Protein AF-A0A2G5X4S5-F1 (afdb_monomer)

Secondary structure (DSSP, 8-state):
------------------BSSHHHHHHHHHHHTT--S-EEEEEETTS-EEEEEEEETTEEEEEEEEEETTEEEEEE-S--EE-SSEEEEEEE-TT--EEEEEEESS--STT-EE-TTSS-EEEEEES--SS--SS-----EEEEEEEE-

Nearest PDB structures (foldseek):
  2czu-assembly2_B  TM=3.563E-01  e=8.241E-01  Mus musculus
  7a3g-assembly1_B  TM=3.143E-01  e=3.154E+00  Homo sapiens
  4l9o-assembly1_A  TM=3.157E-01  e=6.008E+00  Komagataella pastoris
  7svn-assembly1_B  TM=2.710E-01  e=2.545E+00  Homo sapiens
  8adl-assembly1_P  TM=2.748E-01  e=6.008E+00  Saccharomyces cerevisiae

Mean predicted aligned error: 7.07 Å

Sequence (149 aa):
MTSLLLLSACTEENNTNYYSSPEAALEDLIQSEGIKGSIDSITTTDEIEILVIEQNKNSYFVAELLEDKKGYTASRISANATMESGGSWELKTDSKHRYTIYFEKKQEDQNFYPLSNGDYYISLVEGHQLTKEDSITKNSIKDIRTVKE

pLDDT: mean 88.48, std 15.6, range [39.78, 98.56]

Radius of gyration: 17.59 Å; Cα contacts (8 Å, |Δi|>4): 296; chains: 1; bounding box: 45×31×61 Å

Foldseek 3Di:
DDDDDPPPPPPPPPPFDADAALVVQVVCCCVVLVADDWWKWFQFLVRWTKIWGDRDPQKIFIWTWDQDPRHIHIGTFGDIDRDDAWDKDWGAHPVRWTKIKTWHQDPPDPQWDADPVSRTTMFIGGHDDPDDDPDPPDGRTPDMDIPGD

Solvent-accessible surface area (backbone atoms only — not comparable to full-atom values): 8659 Å² total; per-residue (Å²): 136,84,84,81,81,78,79,77,76,78,75,76,76,80,75,80,67,64,23,95,38,65,67,56,16,48,51,49,41,35,62,76,68,58,48,68,40,30,30,34,40,32,34,29,74,86,73,46,39,38,32,46,31,31,37,40,93,57,26,32,35,36,30,35,53,46,79,55,101,79,32,14,32,46,46,78,51,49,71,78,44,78,50,89,75,48,51,72,46,74,39,54,49,94,88,68,52,43,27,23,40,38,37,30,70,57,73,85,54,92,58,38,46,75,43,85,84,67,71,35,20,35,35,35,29,80,38,74,65,97,65,86,60,102,65,76,87,63,59,35,63,66,47,76,45,76,78,42,112

Structure (mmCIF, N/CA/C/O backbone):
data_AF-A0A2G5X4S5-F1
#
_entry.id   AF-A0A2G5X4S5-F1
#
loop_
_atom_site.group_PDB
_atom_site.id
_atom_site.type_symbol
_atom_site.label_atom_id
_atom_site.label_alt_id
_atom_site.label_comp_id
_atom_site.label_asym_id
_atom_site.label_entity_id
_atom_site.label_seq_id
_atom_site.pdbx_PDB_ins_code
_atom_site.Cartn_x
_atom_site.Cartn_y
_atom_site.Cartn_z
_atom_site.occupancy
_atom_site.B_iso_or_equiv
_atom_site.auth_seq_id
_atom_site.auth_comp_id
_atom_site.auth_asym_id
_atom_site.auth_atom_id
_atom_site.pdbx_PDB_model_num
ATOM 1 N N . MET A 1 1 ? -33.671 -13.432 -43.562 1.00 41.00 1 MET A N 1
ATOM 2 C CA . MET A 1 1 ? -32.670 -12.363 -43.373 1.00 41.00 1 MET A CA 1
ATOM 3 C C . MET A 1 1 ? -32.126 -12.520 -41.969 1.00 41.00 1 MET A C 1
ATOM 5 O O . MET A 1 1 ? -32.859 -12.297 -41.016 1.00 41.00 1 MET A O 1
ATOM 9 N N . THR A 1 2 ? -30.916 -13.052 -41.848 1.00 43.50 2 THR A N 1
ATOM 10 C CA . THR A 1 2 ? -30.290 -13.373 -40.562 1.00 43.50 2 THR A CA 1
ATOM 11 C C . THR A 1 2 ? -29.562 -12.124 -40.082 1.00 43.50 2 THR A C 1
ATOM 13 O O . THR A 1 2 ? -28.627 -11.673 -40.737 1.00 43.50 2 THR A O 1
ATOM 16 N N . SER A 1 3 ? -30.044 -11.523 -38.996 1.00 43.88 3 SER A N 1
ATOM 17 C CA . SER A 1 3 ? -29.430 -10.337 -38.401 1.00 43.88 3 SER A CA 1
ATOM 18 C C . 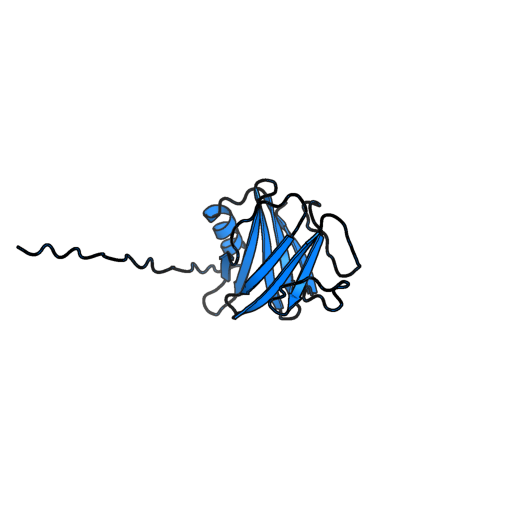SER A 1 3 ? -28.164 -10.765 -37.660 1.00 43.88 3 SER A C 1
ATOM 20 O O . SER A 1 3 ? -28.243 -11.476 -36.660 1.00 43.88 3 SER A O 1
ATOM 22 N N . LEU A 1 4 ? -27.001 -10.379 -38.181 1.00 48.41 4 LEU A N 1
ATOM 23 C CA . LEU A 1 4 ? -25.709 -10.594 -37.539 1.00 48.41 4 LEU A CA 1
ATOM 24 C C . LEU A 1 4 ? -25.471 -9.424 -36.572 1.00 48.41 4 LEU A C 1
ATOM 26 O O . LEU A 1 4 ? -25.195 -8.306 -37.000 1.00 48.41 4 LEU A O 1
ATOM 30 N N . LEU A 1 5 ? -25.640 -9.665 -35.271 1.00 47.06 5 LEU A N 1
ATOM 31 C CA . LEU A 1 5 ? -25.247 -8.720 -34.226 1.00 47.06 5 LEU A CA 1
ATOM 32 C C . LEU A 1 5 ? -23.726 -8.801 -34.060 1.00 47.06 5 LEU A C 1
ATOM 34 O O . LEU A 1 5 ? -23.207 -9.736 -33.454 1.00 47.06 5 LEU A O 1
ATOM 38 N N . LEU A 1 6 ? -23.014 -7.831 -34.631 1.00 48.03 6 LEU A N 1
ATOM 39 C CA . LEU A 1 6 ? -21.602 -7.599 -34.346 1.00 48.03 6 LEU A CA 1
ATOM 40 C C . LEU A 1 6 ? -21.514 -6.904 -32.986 1.00 48.03 6 LEU A C 1
ATOM 42 O O . LEU A 1 6 ? -21.698 -5.693 -32.878 1.00 48.03 6 LEU A O 1
ATOM 46 N N . LEU A 1 7 ? -21.274 -7.688 -31.937 1.00 48.69 7 LEU A N 1
ATOM 47 C CA . LEU A 1 7 ? -20.813 -7.166 -30.656 1.00 48.69 7 LEU A CA 1
ATOM 48 C C . LEU A 1 7 ? -19.371 -6.691 -30.859 1.00 48.69 7 LEU A C 1
ATOM 50 O O . LEU A 1 7 ? -18.428 -7.466 -30.714 1.00 48.69 7 LEU A O 1
ATOM 54 N N . SER A 1 8 ? -19.201 -5.426 -31.244 1.00 44.84 8 SER A N 1
ATOM 55 C CA . SER A 1 8 ? -17.915 -4.748 -31.104 1.00 44.84 8 SER A CA 1
ATOM 56 C C . SER A 1 8 ? -17.631 -4.619 -29.613 1.00 44.84 8 SER A C 1
ATOM 58 O O . SER A 1 8 ? -18.111 -3.700 -28.954 1.00 44.84 8 SER A O 1
ATOM 60 N N . ALA A 1 9 ? -16.881 -5.575 -29.071 1.00 39.78 9 ALA A N 1
ATOM 61 C CA . ALA A 1 9 ? -16.155 -5.364 -27.836 1.00 39.78 9 ALA A CA 1
ATOM 62 C C . ALA A 1 9 ? -15.110 -4.282 -28.133 1.00 39.78 9 ALA A C 1
ATOM 64 O O . ALA A 1 9 ? -14.091 -4.551 -28.768 1.00 39.78 9 ALA A O 1
ATOM 65 N N . CYS A 1 10 ? -15.404 -3.040 -27.753 1.00 45.09 10 CYS A N 1
ATOM 66 C CA . CYS A 1 10 ? -14.378 -2.020 -27.621 1.00 45.09 10 CYS A CA 1
ATOM 67 C C . CYS A 1 10 ? -13.466 -2.479 -26.485 1.00 45.09 10 CYS A C 1
ATOM 69 O O . CYS A 1 10 ? -13.791 -2.309 -25.313 1.00 45.09 10 CYS A O 1
ATOM 71 N N . THR A 1 11 ? -12.366 -3.138 -26.829 1.00 43.94 11 THR A N 1
ATOM 72 C CA . THR A 1 11 ? -11.250 -3.302 -25.908 1.00 43.94 11 THR A CA 1
ATOM 73 C C . THR A 1 11 ? -10.683 -1.903 -25.715 1.00 43.94 11 THR A C 1
ATOM 75 O O . THR A 1 11 ? -10.019 -1.385 -26.611 1.00 43.94 11 THR A O 1
ATOM 78 N N . GLU A 1 12 ? -11.022 -1.242 -24.611 1.00 44.41 12 GLU A N 1
ATOM 79 C CA . GLU A 1 12 ? -10.300 -0.042 -24.200 1.00 44.41 12 GLU A CA 1
ATOM 80 C C . GLU A 1 12 ? -8.839 -0.463 -24.003 1.00 44.41 12 GLU A C 1
ATOM 82 O O . GLU A 1 12 ? -8.513 -1.260 -23.122 1.00 44.41 12 GLU A O 1
ATOM 87 N N . GLU A 1 13 ? -7.958 -0.017 -24.901 1.00 42.22 13 GLU A N 1
ATOM 88 C CA . GLU A 1 13 ? -6.524 -0.037 -24.647 1.00 42.22 13 GLU A CA 1
ATOM 89 C C . GLU A 1 13 ? -6.306 0.797 -23.385 1.00 42.22 13 GLU A C 1
ATOM 91 O O . GLU A 1 13 ? -6.451 2.020 -23.412 1.00 42.22 13 GLU A O 1
ATOM 96 N N . ASN A 1 14 ? -6.000 0.131 -22.268 1.00 52.50 14 ASN A N 1
ATOM 97 C CA . ASN A 1 14 ? -5.507 0.787 -21.064 1.00 52.50 14 ASN A CA 1
ATOM 98 C C . ASN A 1 14 ? -4.190 1.485 -21.421 1.00 52.50 14 ASN A C 1
ATOM 100 O O . ASN A 1 14 ? -3.113 0.892 -21.348 1.00 52.50 14 ASN A O 1
ATOM 104 N N . ASN A 1 15 ? -4.280 2.739 -21.856 1.00 62.56 15 ASN A N 1
ATOM 105 C CA . ASN A 1 15 ? -3.131 3.608 -22.028 1.00 62.56 15 ASN A CA 1
ATOM 106 C C . ASN A 1 15 ? -2.636 3.990 -20.635 1.00 62.56 15 ASN A C 1
ATOM 108 O O . ASN A 1 15 ? -3.079 4.977 -20.057 1.00 62.56 15 ASN A O 1
ATOM 112 N N . THR A 1 16 ? -1.741 3.174 -20.079 1.00 80.81 16 THR A N 1
ATOM 113 C CA . THR A 1 16 ? -0.976 3.540 -18.887 1.00 80.81 16 THR A CA 1
ATOM 114 C C . THR A 1 16 ? -0.214 4.826 -19.189 1.00 80.81 16 THR A C 1
ATOM 116 O O . THR A 1 16 ? 0.640 4.853 -20.083 1.00 80.81 16 THR A O 1
ATOM 119 N N . ASN A 1 17 ? -0.546 5.896 -18.471 1.00 90.25 17 ASN A N 1
ATOM 120 C CA . ASN A 1 17 ? 0.149 7.166 -18.596 1.00 90.25 17 ASN A CA 1
ATOM 121 C C . ASN A 1 17 ? 1.475 7.102 -17.837 1.00 90.25 17 ASN A C 1
ATOM 123 O O . ASN A 1 17 ? 1.541 6.602 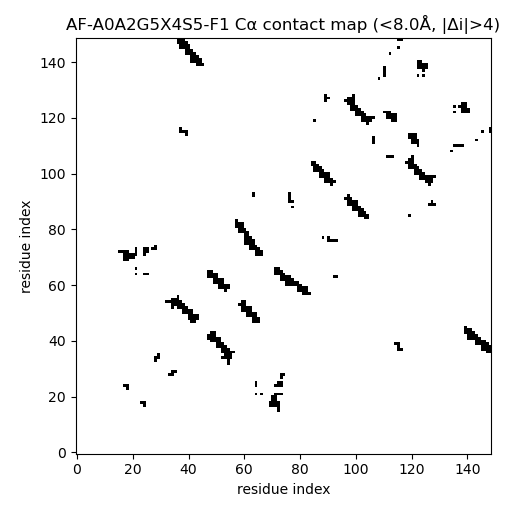-16.717 1.00 90.25 17 ASN A O 1
ATOM 127 N N . TYR A 1 18 ? 2.524 7.632 -18.458 1.00 95.50 18 TYR A N 1
ATOM 128 C CA . TYR A 1 18 ? 3.849 7.723 -17.861 1.00 95.50 18 TYR A CA 1
ATOM 129 C C . TYR A 1 18 ? 4.229 9.182 -17.647 1.00 95.50 18 TYR A C 1
ATOM 131 O O . TYR A 1 18 ? 4.015 10.025 -18.522 1.00 95.50 18 TYR A O 1
ATOM 139 N N . TYR A 1 19 ? 4.846 9.454 -16.504 1.00 97.38 19 TYR A N 1
ATOM 140 C CA . TYR A 1 19 ? 5.226 10.788 -16.059 1.00 97.38 19 TYR A CA 1
ATOM 141 C C . TYR A 1 19 ? 6.726 10.860 -15.784 1.00 97.38 19 TYR A C 1
ATOM 143 O O . TYR A 1 19 ? 7.377 9.865 -15.474 1.00 97.38 19 TYR A O 1
ATOM 151 N N . SER A 1 20 ? 7.300 12.057 -15.881 1.00 96.44 20 SER A N 1
ATOM 152 C CA . SER A 1 20 ? 8.734 12.263 -15.647 1.00 96.44 20 SER A CA 1
ATOM 153 C C . SER A 1 20 ? 9.134 12.247 -14.169 1.00 96.44 20 SER A C 1
ATOM 155 O O . SER A 1 20 ? 10.326 12.253 -13.880 1.00 96.44 20 SER A O 1
ATOM 157 N N . SER A 1 21 ? 8.173 12.282 -13.242 1.00 97.62 21 SER A N 1
ATOM 158 C CA . SER A 1 21 ? 8.432 12.268 -11.801 1.00 97.62 21 SER A CA 1
ATOM 159 C C . SER A 1 21 ? 7.326 11.519 -11.044 1.00 97.62 21 SER A C 1
ATOM 161 O O . SER A 1 21 ? 6.196 11.439 -11.545 1.00 97.62 21 SER A O 1
ATOM 163 N N . PRO A 1 22 ? 7.622 10.986 -9.844 1.00 96.88 22 PRO A N 1
ATOM 164 C CA . PRO A 1 22 ? 6.626 10.307 -9.023 1.00 96.88 22 PRO A CA 1
ATOM 165 C C . PRO A 1 22 ? 5.518 11.259 -8.554 1.00 96.88 22 PRO A C 1
ATOM 167 O O . PRO A 1 22 ? 4.365 10.850 -8.468 1.00 96.88 22 PRO A O 1
ATOM 170 N N . GLU A 1 23 ? 5.825 12.537 -8.314 1.00 97.44 23 GLU A N 1
ATOM 171 C CA . GLU A 1 23 ? 4.837 13.545 -7.905 1.00 97.44 23 GLU A CA 1
ATOM 172 C C . GLU A 1 23 ? 3.782 13.773 -8.988 1.00 97.44 23 GLU A C 1
ATOM 174 O O . GLU A 1 23 ? 2.598 13.848 -8.678 1.00 97.44 23 GLU A O 1
ATOM 179 N N . ALA A 1 24 ? 4.194 13.833 -10.258 1.00 97.88 24 ALA A N 1
ATOM 180 C CA . ALA A 1 24 ? 3.270 14.008 -11.375 1.00 97.88 24 ALA A CA 1
ATOM 181 C C . ALA A 1 24 ? 2.373 12.773 -11.583 1.00 97.88 24 ALA A C 1
ATOM 183 O O . ALA A 1 24 ? 1.184 12.923 -11.853 1.00 97.88 24 ALA A O 1
ATOM 184 N N . ALA A 1 25 ? 2.918 11.563 -11.407 1.00 97.75 25 ALA A N 1
ATOM 185 C CA . ALA A 1 25 ? 2.126 10.332 -11.453 1.00 97.75 25 ALA A CA 1
ATOM 186 C C . ALA A 1 25 ? 1.109 10.261 -10.299 1.00 97.75 25 ALA A C 1
ATOM 188 O O . ALA A 1 25 ? -0.045 9.888 -10.503 1.00 97.75 25 ALA A O 1
ATOM 189 N N . LEU A 1 26 ? 1.520 10.657 -9.090 1.00 98.00 26 LEU A N 1
ATOM 190 C CA . LEU A 1 26 ? 0.635 10.739 -7.928 1.00 98.00 26 LEU A CA 1
ATOM 191 C C . LEU A 1 26 ? -0.460 11.794 -8.112 1.00 98.00 26 LEU A C 1
ATOM 193 O O . LEU A 1 26 ? -1.608 11.540 -7.758 1.00 98.00 26 LEU A O 1
ATOM 197 N N . GLU A 1 27 ? -0.131 12.961 -8.666 1.00 97.81 27 GLU A N 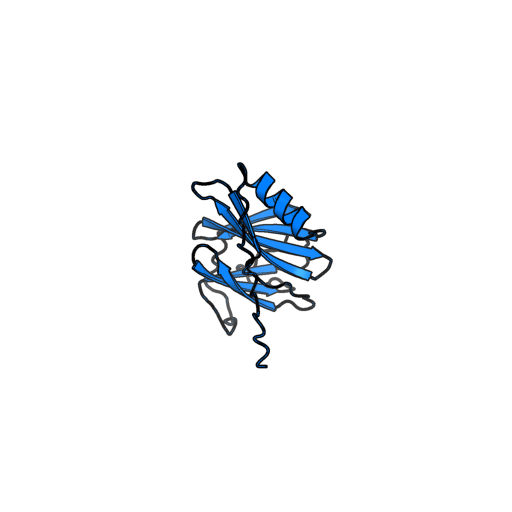1
ATOM 198 C CA . GLU A 1 27 ? -1.111 14.012 -8.942 1.00 97.81 27 GLU A CA 1
ATOM 199 C C . GLU A 1 27 ? -2.170 13.543 -9.949 1.00 97.81 27 GLU A C 1
ATOM 201 O O . GLU A 1 27 ? -3.363 13.758 -9.724 1.00 97.81 27 GLU A O 1
ATOM 206 N N . ASP A 1 28 ? -1.760 12.838 -11.006 1.00 97.38 28 ASP A N 1
ATOM 207 C CA . ASP A 1 28 ? -2.692 12.237 -11.960 1.00 97.38 28 ASP A CA 1
ATOM 208 C C . ASP A 1 28 ? -3.608 11.199 -11.302 1.00 97.38 28 ASP A C 1
ATOM 210 O O . ASP A 1 28 ? -4.825 11.251 -11.491 1.00 97.38 28 ASP A O 1
ATOM 214 N N . LEU A 1 29 ? -3.061 10.311 -10.463 1.00 97.19 29 LEU A N 1
ATOM 215 C CA . LEU A 1 29 ? -3.856 9.340 -9.707 1.00 97.19 29 LEU A CA 1
ATOM 216 C C . LEU A 1 29 ? -4.866 10.041 -8.783 1.00 97.19 29 LEU A C 1
ATOM 218 O O . LEU A 1 29 ? -6.040 9.675 -8.758 1.00 97.19 29 LEU A O 1
ATOM 222 N N . ILE A 1 30 ? -4.437 11.077 -8.051 1.00 97.56 30 ILE A N 1
ATOM 223 C CA . ILE A 1 30 ? -5.301 11.877 -7.164 1.00 97.56 30 ILE A CA 1
ATOM 224 C C . ILE A 1 30 ? -6.478 12.470 -7.933 1.00 97.56 30 ILE A C 1
ATOM 226 O O . ILE A 1 30 ? -7.621 12.389 -7.471 1.00 97.56 30 ILE A O 1
ATOM 230 N N . GLN A 1 31 ? -6.213 13.054 -9.100 1.00 97.00 31 GLN A N 1
ATOM 231 C CA . GLN A 1 31 ? -7.235 13.703 -9.913 1.00 97.00 31 GLN A CA 1
ATOM 232 C C . GLN A 1 31 ? -8.166 12.687 -10.583 1.00 97.00 31 GLN A C 1
ATOM 234 O O . GLN A 1 31 ? -9.388 12.834 -10.493 1.00 97.00 31 GLN A O 1
ATOM 239 N N . SER A 1 32 ? -7.609 11.658 -11.222 1.00 95.50 32 SER A N 1
ATOM 240 C CA . SER A 1 32 ? -8.363 10.655 -11.984 1.00 95.50 32 SER A CA 1
ATOM 241 C C . SER A 1 32 ? -9.257 9.793 -11.093 1.00 95.50 32 SER A C 1
ATOM 243 O O . SER A 1 32 ? -10.408 9.535 -11.446 1.00 95.50 32 SER A O 1
ATOM 245 N N . GLU A 1 33 ? -8.781 9.425 -9.902 1.00 95.44 33 GLU A N 1
ATOM 246 C CA . GLU A 1 33 ? -9.541 8.626 -8.937 1.00 95.44 33 GLU A CA 1
ATOM 247 C C . GLU A 1 33 ? -10.365 9.475 -7.958 1.00 95.44 33 GLU A C 1
ATOM 249 O O . GLU A 1 33 ? -11.087 8.941 -7.108 1.00 95.44 33 GLU A O 1
ATOM 254 N N . GLY A 1 34 ? -10.288 10.805 -8.061 1.00 95.88 34 GLY A N 1
ATOM 255 C CA . GLY A 1 34 ? -11.019 11.729 -7.196 1.00 95.88 34 GLY A CA 1
ATOM 256 C C . GLY A 1 34 ? -10.699 11.530 -5.712 1.00 95.88 34 GLY A C 1
ATOM 257 O O . GLY A 1 34 ? -11.615 11.547 -4.881 1.00 95.88 34 GLY A O 1
ATOM 258 N N . ILE A 1 35 ? -9.422 11.309 -5.386 1.00 97.50 35 ILE A N 1
ATOM 259 C CA . ILE A 1 35 ? -8.944 11.064 -4.021 1.00 97.50 35 ILE A CA 1
ATOM 260 C C . ILE A 1 35 ? -9.066 12.352 -3.201 1.00 97.50 35 ILE A C 1
ATOM 262 O O . ILE A 1 35 ? -8.532 13.402 -3.561 1.00 97.50 35 ILE A O 1
ATOM 266 N N . LYS A 1 36 ? -9.771 12.268 -2.073 1.00 96.94 36 LYS A N 1
ATOM 267 C CA . LYS A 1 36 ? -9.982 13.378 -1.132 1.00 96.94 36 LYS A CA 1
ATOM 268 C C . LYS A 1 36 ? -9.370 13.115 0.244 1.00 96.94 36 LYS A C 1
ATOM 270 O O . LYS A 1 36 ? -9.065 14.089 0.929 1.00 96.94 36 LYS A O 1
ATOM 275 N N . GLY A 1 37 ? -9.208 11.850 0.637 1.00 96.62 37 GLY A N 1
ATOM 276 C CA . GLY A 1 37 ? -8.607 11.441 1.912 1.00 96.62 37 GLY A CA 1
ATOM 277 C C . GLY A 1 37 ? -7.085 11.301 1.845 1.00 96.62 37 GLY A C 1
ATOM 278 O O . GLY A 1 37 ? -6.446 11.892 0.967 1.00 96.62 37 GLY A O 1
ATOM 279 N N . SER A 1 38 ? -6.514 10.566 2.795 1.00 97.44 38 SER A N 1
ATOM 280 C CA . SER A 1 38 ? -5.068 10.422 2.955 1.00 97.44 38 SER A CA 1
ATOM 281 C C . SER A 1 38 ? -4.435 9.447 1.956 1.00 97.44 38 SER A C 1
ATOM 283 O O . SER A 1 38 ? -5.099 8.598 1.353 1.00 97.44 38 SER A O 1
ATOM 285 N N . ILE A 1 39 ? -3.120 9.581 1.790 1.00 98.50 39 ILE A N 1
ATOM 286 C CA . ILE A 1 39 ? -2.269 8.655 1.045 1.00 98.50 39 ILE A CA 1
ATOM 287 C C . ILE A 1 39 ? -1.026 8.380 1.884 1.00 98.50 39 ILE A C 1
ATOM 289 O O . ILE A 1 39 ? -0.252 9.297 2.174 1.00 98.50 39 ILE A O 1
ATOM 293 N N . ASP A 1 40 ? -0.811 7.110 2.203 1.00 98.56 40 ASP A N 1
ATOM 294 C CA . ASP A 1 40 ? 0.403 6.600 2.833 1.00 98.56 40 ASP A CA 1
ATOM 295 C C . ASP A 1 40 ? 1.167 5.735 1.821 1.00 98.56 40 ASP A C 1
ATOM 297 O O . ASP A 1 40 ? 0.597 4.814 1.232 1.00 98.56 40 ASP A O 1
ATOM 301 N N . SER A 1 41 ? 2.450 6.037 1.602 1.00 98.25 41 SER A N 1
ATOM 302 C CA . SER A 1 41 ? 3.342 5.223 0.768 1.00 98.25 41 SER A CA 1
ATOM 303 C C . SER A 1 41 ? 4.091 4.223 1.626 1.00 98.25 41 SER A C 1
ATOM 305 O O . SER A 1 41 ? 4.675 4.588 2.647 1.00 98.25 41 SER A O 1
ATOM 307 N N . ILE A 1 42 ? 4.097 2.976 1.184 1.00 98.25 42 ILE A N 1
ATOM 308 C CA . ILE A 1 42 ? 4.754 1.849 1.822 1.00 98.25 42 ILE A CA 1
ATOM 309 C C . ILE A 1 42 ? 5.856 1.359 0.897 1.00 98.25 42 ILE A C 1
ATOM 311 O O . ILE A 1 42 ? 5.571 0.846 -0.186 1.00 98.25 42 ILE A O 1
ATOM 315 N N . THR A 1 43 ? 7.095 1.433 1.364 1.00 97.94 43 THR A N 1
ATOM 316 C CA . THR A 1 43 ? 8.207 0.740 0.718 1.00 97.94 43 THR A CA 1
ATOM 317 C C . THR A 1 43 ? 8.247 -0.686 1.246 1.00 97.94 43 THR A C 1
ATOM 319 O O . THR A 1 43 ? 8.384 -0.899 2.458 1.00 97.94 43 THR A O 1
ATOM 322 N N . THR A 1 44 ? 8.142 -1.685 0.370 1.00 97.06 44 THR A N 1
ATOM 323 C CA . THR A 1 44 ? 8.295 -3.085 0.783 1.00 97.06 44 THR A CA 1
ATOM 324 C C . THR A 1 44 ? 9.767 -3.479 0.940 1.00 97.06 44 THR A C 1
ATOM 326 O O . THR A 1 44 ? 10.679 -2.795 0.475 1.00 97.06 44 THR A O 1
ATOM 329 N N . THR A 1 45 ? 10.029 -4.628 1.562 1.00 95.69 45 THR A N 1
ATOM 330 C CA . THR A 1 45 ? 11.369 -5.239 1.616 1.00 95.69 45 THR A CA 1
ATOM 331 C C . THR A 1 45 ? 11.928 -5.611 0.240 1.00 95.69 45 THR A C 1
ATOM 333 O O . THR A 1 45 ? 13.134 -5.803 0.124 1.00 95.69 45 THR A O 1
ATOM 336 N N . ASP 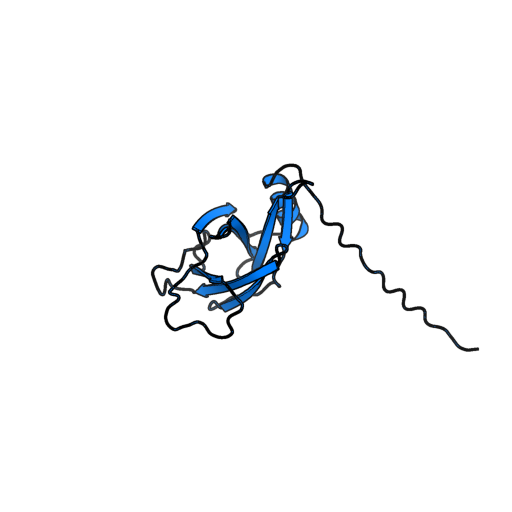A 1 46 ? 11.068 -5.700 -0.780 1.00 93.88 46 ASP A N 1
ATOM 337 C CA . ASP A 1 46 ? 11.441 -5.932 -2.181 1.00 93.88 46 ASP A CA 1
ATOM 338 C C . ASP A 1 46 ? 11.576 -4.614 -2.975 1.00 93.88 46 ASP A C 1
ATOM 340 O O . ASP A 1 46 ? 11.668 -4.641 -4.199 1.00 93.88 46 ASP A O 1
ATOM 344 N N . GLU A 1 47 ? 11.587 -3.466 -2.284 1.00 94.94 47 GLU A N 1
ATOM 345 C CA . GLU A 1 47 ? 11.659 -2.109 -2.853 1.00 94.94 47 GLU A CA 1
ATOM 346 C C . GLU A 1 47 ? 10.482 -1.759 -3.789 1.00 94.94 47 GLU A C 1
ATOM 348 O O . GLU A 1 47 ? 10.631 -0.976 -4.726 1.00 94.94 47 GLU A O 1
ATOM 353 N N . ILE A 1 48 ? 9.302 -2.336 -3.540 1.00 96.19 48 ILE A N 1
ATOM 354 C CA . ILE A 1 48 ? 8.059 -1.978 -4.240 1.00 96.19 48 ILE A CA 1
ATOM 355 C C . ILE A 1 48 ? 7.361 -0.867 -3.458 1.00 96.19 48 ILE A C 1
ATOM 357 O O . ILE A 1 48 ? 7.223 -0.977 -2.241 1.00 96.19 48 ILE A O 1
ATOM 361 N N . GLU A 1 49 ? 6.888 0.174 -4.145 1.00 97.81 49 GLU A N 1
ATOM 362 C CA . GLU A 1 49 ? 6.086 1.240 -3.534 1.00 97.81 49 GLU A CA 1
ATOM 363 C C . GLU A 1 49 ? 4.591 0.925 -3.668 1.00 97.81 49 GLU A C 1
ATOM 365 O O . GLU A 1 49 ? 4.012 0.968 -4.756 1.00 97.81 49 GLU A O 1
ATOM 370 N N . ILE A 1 50 ? 3.951 0.631 -2.539 1.00 97.94 50 ILE A N 1
ATOM 371 C CA . ILE A 1 50 ? 2.505 0.428 -2.428 1.00 97.94 50 ILE A CA 1
ATOM 372 C C . ILE A 1 50 ? 1.882 1.666 -1.787 1.00 97.94 50 ILE A C 1
ATOM 374 O O . ILE A 1 50 ? 2.334 2.131 -0.748 1.00 97.94 50 ILE A O 1
ATOM 378 N N . LEU A 1 51 ? 0.802 2.172 -2.367 1.00 98.31 51 LEU A N 1
ATOM 379 C CA . LEU A 1 51 ? 0.050 3.309 -1.851 1.00 98.31 51 LEU A CA 1
ATOM 380 C C . LEU A 1 51 ? -1.227 2.807 -1.181 1.00 98.31 51 LEU A C 1
ATOM 382 O O . LEU A 1 51 ? -2.081 2.214 -1.842 1.00 98.31 51 LEU A O 1
ATOM 386 N N . VAL A 1 52 ? -1.388 3.074 0.112 1.00 98.12 52 VAL A N 1
ATOM 387 C CA . VAL A 1 52 ? -2.665 2.897 0.813 1.00 98.12 52 VAL A CA 1
ATOM 388 C C . VAL A 1 52 ? -3.404 4.220 0.778 1.00 98.12 52 VAL A C 1
ATOM 390 O O . VAL A 1 52 ? -2.909 5.235 1.264 1.00 98.12 52 VAL A O 1
ATOM 393 N N . ILE A 1 53 ? -4.583 4.207 0.163 1.00 98.44 53 ILE A N 1
ATOM 394 C CA . ILE A 1 53 ? -5.305 5.423 -0.186 1.00 98.44 53 ILE A CA 1
ATOM 395 C C . ILE A 1 53 ? -6.681 5.384 0.449 1.00 98.44 53 ILE A C 1
ATOM 397 O O . ILE A 1 53 ? -7.481 4.492 0.166 1.00 98.44 53 ILE A O 1
ATOM 401 N N . GLU A 1 54 ? -6.987 6.401 1.241 1.00 97.50 54 GLU A N 1
ATOM 402 C CA . GLU A 1 54 ? -8.357 6.725 1.598 1.00 97.50 54 GLU A CA 1
ATOM 403 C C . GLU A 1 54 ? -8.955 7.612 0.498 1.00 97.50 54 GLU A C 1
ATOM 405 O O . GLU A 1 54 ? -8.647 8.798 0.370 1.00 97.50 54 GLU A O 1
ATOM 410 N N . GLN A 1 55 ? -9.845 7.059 -0.325 1.00 96.25 55 GLN A N 1
ATOM 411 C CA . GLN A 1 55 ? -10.476 7.829 -1.397 1.00 96.25 55 GLN A CA 1
ATOM 412 C C . GLN A 1 55 ? -11.377 8.927 -0.821 1.00 96.25 55 GLN A C 1
ATOM 414 O O . GLN A 1 55 ? -11.333 10.086 -1.233 1.00 96.25 55 GLN A O 1
ATOM 419 N N . ASN A 1 56 ? -12.225 8.547 0.126 1.00 93.50 56 ASN A N 1
ATOM 420 C CA . ASN A 1 56 ? -13.077 9.407 0.935 1.00 93.50 56 ASN A CA 1
ATOM 421 C C . ASN A 1 56 ? -13.459 8.626 2.196 1.00 93.50 56 ASN A C 1
ATOM 423 O O . ASN A 1 56 ? -13.402 7.403 2.165 1.00 93.50 56 ASN A O 1
ATOM 427 N N . LYS A 1 57 ? -13.846 9.330 3.265 1.00 88.94 57 LYS A N 1
ATOM 428 C CA . LYS A 1 57 ? -14.161 8.790 4.599 1.00 88.94 57 LYS A CA 1
ATOM 429 C C . LYS A 1 57 ? -14.492 7.288 4.627 1.00 88.94 57 LYS A C 1
ATOM 431 O O . LYS A 1 57 ? -15.569 6.891 4.181 1.00 88.94 57 LYS A O 1
ATOM 436 N N . ASN A 1 58 ? -13.611 6.490 5.226 1.00 90.62 58 ASN A N 1
ATOM 437 C CA . ASN A 1 58 ? -13.728 5.031 5.400 1.00 90.62 58 ASN A CA 1
ATOM 438 C C . ASN A 1 58 ? -13.674 4.169 4.117 1.00 90.62 58 ASN A C 1
ATOM 440 O O . ASN A 1 58 ? -13.766 2.945 4.215 1.00 90.62 58 ASN A O 1
ATOM 444 N N . SER A 1 59 ? -13.554 4.754 2.926 1.00 95.62 59 SER A N 1
ATOM 445 C CA . SER A 1 59 ? -13.409 4.051 1.648 1.00 95.62 59 SER A CA 1
ATOM 446 C C . SER A 1 59 ? -11.943 4.012 1.245 1.00 95.62 59 SER A C 1
ATOM 448 O O . SER A 1 59 ? -11.372 5.048 0.904 1.00 95.62 59 SER A O 1
ATOM 450 N N . TYR A 1 60 ? -11.360 2.817 1.232 1.00 97.50 60 TYR A N 1
ATOM 451 C CA . TYR A 1 60 ? -9.948 2.617 0.929 1.00 97.50 60 TYR A CA 1
ATOM 452 C C . TYR A 1 60 ? -9.748 1.776 -0.320 1.00 97.50 60 TYR A C 1
ATOM 454 O O . TYR A 1 60 ? -10.551 0.897 -0.639 1.00 97.50 60 TYR A O 1
ATOM 462 N N . PHE A 1 61 ? -8.629 2.016 -0.983 1.00 97.75 61 PHE A N 1
ATOM 463 C CA . PHE A 1 61 ? -8.065 1.118 -1.975 1.00 97.75 61 PHE A CA 1
ATOM 464 C C . PHE A 1 61 ? -6.543 1.167 -1.909 1.00 97.75 61 PHE A C 1
ATOM 466 O O . PHE A 1 61 ? -5.948 2.000 -1.223 1.00 97.75 61 PHE A O 1
ATOM 473 N N . VAL A 1 62 ? -5.922 0.254 -2.641 1.00 98.00 62 VAL A N 1
ATOM 474 C CA . VAL A 1 62 ? -4.480 0.140 -2.760 1.00 98.00 62 VAL A CA 1
ATOM 475 C C . VAL A 1 62 ? -4.074 0.385 -4.209 1.00 98.00 62 VAL A C 1
ATOM 477 O O . VAL A 1 62 ? -4.714 -0.109 -5.145 1.00 98.00 62 VAL A O 1
ATOM 480 N N . ALA A 1 63 ? -3.010 1.155 -4.387 1.00 97.75 63 ALA A N 1
ATOM 481 C CA . ALA A 1 63 ? -2.348 1.397 -5.661 1.00 97.75 63 ALA A CA 1
ATOM 482 C C . ALA A 1 63 ? -0.858 1.026 -5.573 1.00 97.75 63 ALA A C 1
ATOM 484 O O .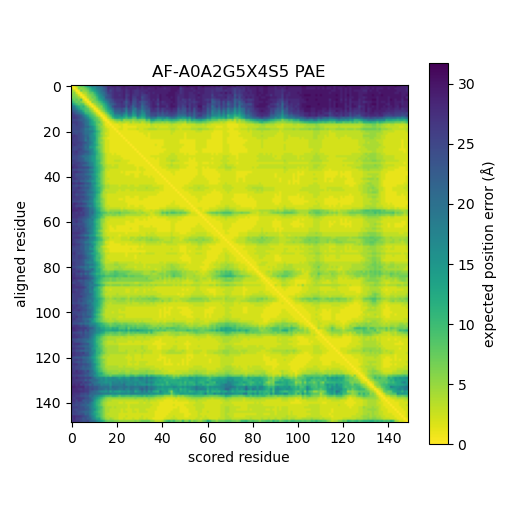 ALA A 1 63 ? -0.338 0.760 -4.491 1.00 97.75 63 ALA A O 1
ATOM 485 N N . GLU A 1 64 ? -0.180 0.992 -6.710 1.00 97.38 64 GLU A N 1
ATOM 486 C CA . GLU A 1 64 ? 1.272 0.839 -6.823 1.00 97.38 64 GLU A CA 1
ATOM 487 C C . GLU A 1 64 ? 1.842 2.075 -7.515 1.00 97.38 64 GLU A C 1
ATOM 489 O O . GLU A 1 64 ? 1.251 2.580 -8.473 1.00 97.38 64 GLU A O 1
ATOM 494 N N . LEU A 1 65 ? 2.981 2.563 -7.026 1.00 97.44 65 LEU A N 1
ATOM 495 C CA . LEU A 1 65 ? 3.800 3.552 -7.717 1.00 97.44 65 LEU A CA 1
ATOM 496 C C . LEU A 1 65 ? 4.994 2.817 -8.330 1.00 97.44 65 LEU A C 1
ATOM 498 O O . LEU A 1 65 ? 5.858 2.311 -7.620 1.00 97.44 65 LEU A O 1
ATOM 502 N N . LEU A 1 66 ? 5.045 2.756 -9.655 1.00 95.69 66 LEU A N 1
ATOM 503 C CA . LEU A 1 66 ? 6.064 2.017 -10.389 1.00 95.69 66 LEU A CA 1
ATOM 504 C C . LEU A 1 66 ? 6.958 2.974 -11.177 1.00 95.69 66 LEU A C 1
ATOM 506 O O . LEU A 1 66 ? 6.470 3.835 -11.909 1.00 95.69 66 LEU A O 1
ATOM 510 N N . GLU A 1 67 ? 8.269 2.767 -11.074 1.00 94.75 67 GLU A N 1
ATOM 511 C CA . GLU A 1 67 ? 9.265 3.362 -11.965 1.00 94.75 67 GLU A CA 1
ATOM 512 C C . GLU A 1 67 ? 9.715 2.328 -13.006 1.00 94.75 67 GLU A C 1
ATOM 514 O O . GLU A 1 67 ? 10.146 1.224 -12.667 1.00 94.75 67 GLU A O 1
ATOM 519 N N . ASP A 1 68 ? 9.651 2.687 -14.288 1.00 91.25 68 ASP A N 1
ATOM 520 C CA . ASP A 1 68 ? 10.256 1.914 -15.367 1.00 91.25 68 ASP A CA 1
ATOM 521 C C . ASP A 1 68 ? 11.012 2.811 -16.368 1.00 91.25 68 ASP A C 1
ATOM 523 O O . ASP A 1 68 ? 11.187 4.015 -16.187 1.00 91.25 68 ASP A O 1
ATOM 527 N N . LYS A 1 69 ? 11.498 2.218 -17.466 1.00 93.62 69 LYS A N 1
ATOM 528 C CA . LYS A 1 69 ? 12.294 2.928 -18.486 1.00 93.62 69 LYS A CA 1
ATOM 529 C C . LYS A 1 69 ? 11.559 4.089 -19.173 1.00 93.62 69 LYS A C 1
ATOM 531 O O . LYS A 1 69 ? 12.213 4.883 -19.847 1.00 93.62 69 LYS A O 1
ATOM 536 N N . LYS A 1 70 ? 10.230 4.142 -19.098 1.00 94.31 70 LYS A N 1
ATOM 537 C CA . LYS A 1 70 ? 9.379 5.190 -19.674 1.00 94.31 70 LYS A CA 1
ATOM 538 C C . LYS A 1 70 ? 9.070 6.305 -18.669 1.00 94.31 70 LYS A C 1
ATOM 540 O O . LYS A 1 70 ? 8.589 7.349 -19.099 1.00 94.31 70 LYS A O 1
ATOM 545 N N . GLY A 1 71 ? 9.361 6.106 -17.383 1.00 96.25 71 GLY A N 1
ATOM 546 C CA . GLY A 1 71 ? 9.102 7.057 -16.304 1.00 96.25 71 GLY A CA 1
ATOM 547 C C . GLY A 1 71 ? 8.313 6.420 -15.163 1.00 96.25 71 GLY A C 1
ATOM 548 O O . GLY A 1 71 ? 8.440 5.228 -14.896 1.00 96.25 71 GLY A O 1
ATOM 549 N N . TYR A 1 72 ? 7.484 7.226 -14.510 1.00 97.44 72 TYR A N 1
ATOM 550 C CA . TYR A 1 72 ? 6.673 6.840 -13.361 1.00 97.44 72 TYR A CA 1
ATOM 551 C C . TYR A 1 72 ? 5.213 6.636 -13.756 1.00 97.44 72 TYR A C 1
ATOM 553 O O . TYR A 1 72 ? 4.671 7.411 -14.544 1.00 97.44 72 TYR A O 1
ATOM 561 N N . THR A 1 73 ? 4.565 5.636 -13.169 1.00 96.31 73 THR A N 1
ATOM 562 C CA . THR A 1 73 ? 3.114 5.422 -13.235 1.00 96.31 73 THR A CA 1
ATOM 563 C C . THR A 1 73 ? 2.583 5.125 -11.840 1.00 96.31 73 THR A C 1
ATOM 565 O O . THR A 1 73 ? 3.265 4.487 -11.042 1.00 96.31 73 THR A O 1
ATOM 568 N N . ALA A 1 74 ? 1.364 5.571 -11.552 1.00 96.56 74 ALA A N 1
ATOM 569 C CA . ALA A 1 74 ? 0.655 5.232 -10.328 1.00 96.56 74 ALA A CA 1
ATOM 570 C C . ALA A 1 74 ? -0.699 4.624 -10.707 1.00 96.56 74 ALA A C 1
ATOM 572 O O . ALA A 1 74 ? -1.513 5.272 -11.363 1.00 96.56 74 ALA A O 1
ATOM 573 N N . SER A 1 75 ? -0.923 3.362 -10.352 1.00 94.00 75 SER A N 1
ATOM 574 C CA . SER A 1 75 ? -2.069 2.575 -10.818 1.00 94.00 75 SER A CA 1
ATOM 575 C C . SER A 1 75 ? -2.756 1.877 -9.652 1.00 94.00 75 SER A C 1
ATOM 577 O O . SER A 1 75 ? -2.120 1.301 -8.772 1.00 94.00 75 SER A O 1
ATOM 579 N N . ARG A 1 76 ? -4.091 1.909 -9.629 1.00 95.62 76 ARG A N 1
ATOM 580 C CA . ARG A 1 76 ? -4.882 1.137 -8.663 1.00 95.62 76 ARG A CA 1
ATOM 581 C C . ARG A 1 76 ? -4.671 -0.367 -8.892 1.00 95.62 76 ARG A C 1
ATOM 583 O O . ARG A 1 76 ? -4.854 -0.848 -10.007 1.00 95.62 76 ARG A O 1
ATOM 590 N N . ILE A 1 77 ? -4.398 -1.107 -7.814 1.00 96.19 77 ILE A N 1
ATOM 591 C CA . ILE A 1 77 ? -4.191 -2.569 -7.829 1.00 96.19 77 ILE A CA 1
ATOM 592 C C . ILE A 1 77 ? -5.227 -3.350 -7.004 1.00 96.19 77 ILE A C 1
ATOM 594 O O . ILE A 1 77 ? -5.218 -4.581 -7.001 1.00 96.19 77 ILE A O 1
ATOM 598 N N . SER A 1 78 ? -6.140 -2.665 -6.310 1.00 96.25 78 SER A N 1
ATOM 599 C CA . SER A 1 78 ? -7.254 -3.288 -5.586 1.00 96.25 78 SER A CA 1
ATOM 600 C C . SER A 1 78 ? -8.593 -2.645 -5.935 1.00 96.25 78 SER A C 1
ATOM 602 O O . SER A 1 78 ? -8.65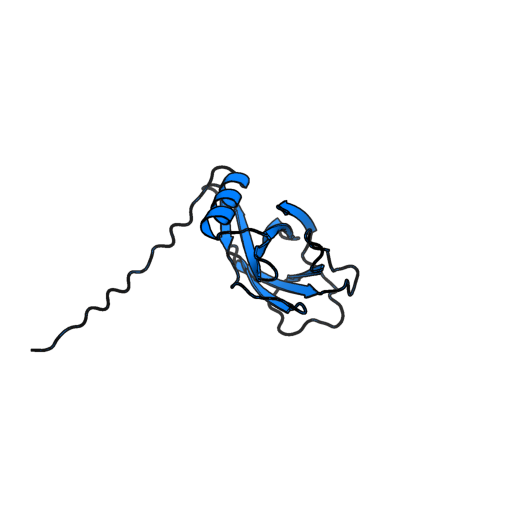9 -1.509 -6.392 1.00 96.25 78 SER A O 1
ATOM 604 N N . A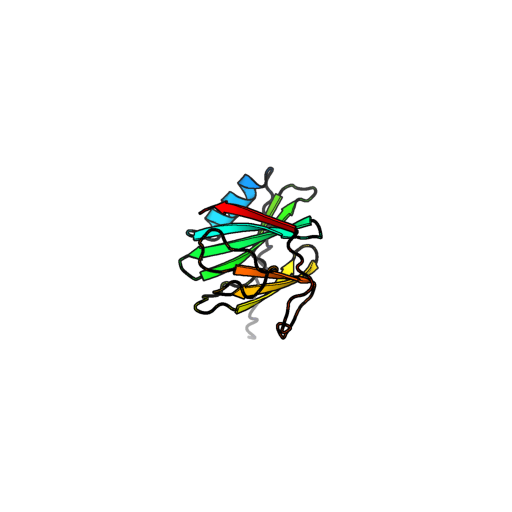LA A 1 79 ? -9.693 -3.345 -5.658 1.00 93.88 79 ALA A N 1
ATOM 605 C CA . ALA A 1 79 ? -10.998 -2.696 -5.604 1.00 93.88 79 ALA A CA 1
ATOM 606 C C . ALA A 1 79 ? -11.067 -1.709 -4.424 1.00 93.88 79 ALA A C 1
ATOM 608 O O . ALA A 1 79 ? -10.309 -1.826 -3.457 1.00 93.88 79 ALA A O 1
ATOM 609 N N . ASN A 1 80 ? -12.011 -0.771 -4.504 1.00 93.81 80 ASN A N 1
ATOM 610 C CA . ASN A 1 80 ? -12.421 0.021 -3.352 1.00 93.81 80 ASN A CA 1
ATOM 611 C C . ASN A 1 80 ? -13.164 -0.841 -2.339 1.00 93.81 80 ASN A C 1
ATOM 613 O O . ASN A 1 80 ? -13.966 -1.703 -2.708 1.00 93.81 80 ASN A O 1
ATOM 617 N N . ALA A 1 81 ? -12.969 -0.532 -1.067 1.00 93.44 81 ALA A N 1
ATOM 618 C CA . ALA A 1 81 ? -13.691 -1.159 0.015 1.00 93.44 81 ALA A CA 1
ATOM 619 C C . ALA A 1 81 ? -13.961 -0.166 1.143 1.00 93.44 81 ALA A C 1
ATOM 621 O O . ALA A 1 81 ? -13.073 0.527 1.640 1.00 93.44 81 ALA A O 1
ATOM 622 N N . THR A 1 82 ? -15.221 -0.129 1.564 1.00 94.19 82 THR A N 1
ATOM 623 C CA . THR A 1 82 ? -15.628 0.589 2.766 1.00 94.19 82 THR A CA 1
ATOM 624 C C . THR A 1 82 ? -15.297 -0.266 3.981 1.00 94.19 82 THR A C 1
ATOM 626 O O . THR A 1 82 ? -15.812 -1.375 4.114 1.00 94.19 82 THR A O 1
ATOM 629 N N . MET A 1 83 ? -14.444 0.244 4.865 1.00 89.94 83 MET A N 1
ATOM 630 C CA . MET A 1 83 ? -14.043 -0.437 6.092 1.00 89.94 83 MET A CA 1
ATOM 631 C C . MET A 1 83 ? -14.623 0.260 7.318 1.00 89.94 83 MET A C 1
ATOM 633 O O . MET A 1 83 ? -14.426 1.459 7.512 1.00 89.94 83 MET A O 1
ATOM 637 N N . GLU A 1 84 ? -15.275 -0.512 8.186 1.00 88.88 84 GLU A N 1
ATOM 638 C CA . GLU A 1 84 ? -15.723 -0.046 9.506 1.00 88.88 84 GLU A CA 1
ATOM 639 C C . GLU A 1 84 ? -14.894 -0.663 10.641 1.00 88.88 84 GLU A C 1
ATOM 641 O O . GLU A 1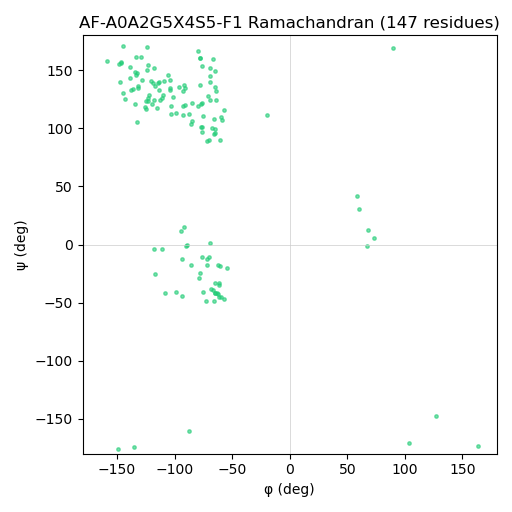 84 ? -14.511 0.027 11.586 1.00 88.88 84 GLU A O 1
ATOM 646 N N . SER A 1 85 ? -14.586 -1.958 10.535 1.00 87.88 85 SER A N 1
ATOM 647 C CA . SER A 1 85 ? -13.913 -2.744 11.577 1.00 87.88 85 SER A CA 1
ATOM 648 C C . SER A 1 85 ? -12.483 -3.170 11.234 1.00 87.88 85 SER A C 1
ATOM 650 O O . SER A 1 85 ? -11.833 -3.766 12.083 1.00 87.88 85 SER A O 1
ATOM 652 N N . GLY A 1 86 ? -11.999 -2.870 10.026 1.00 90.62 86 GLY A N 1
ATOM 653 C CA . GLY A 1 86 ? -10.761 -3.428 9.469 1.00 90.62 86 GLY A CA 1
ATOM 654 C C . GLY A 1 86 ? -11.044 -4.516 8.431 1.00 90.62 86 GLY A C 1
ATOM 655 O O . GLY A 1 86 ? -12.193 -4.697 8.016 1.00 90.62 86 GLY A O 1
ATOM 656 N N . GLY A 1 87 ? -10.005 -5.225 7.999 1.00 90.94 87 GLY A N 1
ATOM 657 C CA . GLY A 1 87 ? -10.112 -6.267 6.979 1.00 90.94 87 GLY A CA 1
ATOM 658 C C . GLY A 1 87 ? -8.771 -6.647 6.365 1.00 90.94 87 GLY A C 1
ATOM 659 O O . GLY A 1 87 ? -7.718 -6.184 6.798 1.00 90.94 87 GLY A O 1
ATOM 660 N N . SER A 1 88 ? -8.807 -7.492 5.339 1.00 92.75 88 SER A N 1
ATOM 661 C CA . SER A 1 88 ? -7.620 -7.829 4.560 1.00 92.75 88 SER A CA 1
ATOM 662 C C . SER A 1 88 ? -7.909 -7.894 3.068 1.00 92.75 88 SER A C 1
ATOM 664 O O . SER A 1 88 ? -9.033 -8.185 2.648 1.00 92.75 88 SER A O 1
ATOM 666 N N . TRP A 1 89 ? -6.877 -7.634 2.266 1.00 93.06 89 TRP A N 1
ATOM 667 C CA . TRP A 1 89 ? -6.927 -7.772 0.813 1.00 93.06 89 TRP A CA 1
ATOM 668 C C . TRP A 1 89 ? -5.731 -8.535 0.287 1.00 93.06 89 TRP A C 1
ATOM 670 O O . TRP A 1 89 ? -4.587 -8.236 0.623 1.00 93.06 89 TRP A O 1
ATOM 680 N N . GLU A 1 90 ? -6.010 -9.468 -0.613 1.00 94.94 90 GLU A N 1
ATOM 681 C CA . GLU A 1 90 ? -5.009 -10.063 -1.484 1.00 94.94 90 GLU A CA 1
ATOM 682 C C . GLU A 1 90 ? -4.687 -9.076 -2.613 1.00 94.94 90 GLU A C 1
ATOM 684 O O . GLU A 1 90 ? -5.555 -8.677 -3.391 1.00 94.94 90 GLU A O 1
ATOM 689 N N . LEU A 1 91 ? -3.424 -8.682 -2.706 1.00 95.81 91 LEU A N 1
ATOM 690 C CA . LEU A 1 91 ? -2.908 -7.714 -3.663 1.00 95.81 91 LEU A CA 1
ATOM 691 C C . LEU A 1 91 ? -2.038 -8.414 -4.696 1.00 95.81 91 LEU A C 1
ATOM 693 O O . LEU A 1 91 ? -1.254 -9.312 -4.369 1.00 95.81 91 LEU A O 1
ATOM 697 N N . LYS A 1 92 ? -2.145 -7.987 -5.949 1.00 96.38 92 LYS A N 1
ATOM 698 C CA . LYS A 1 92 ? -1.223 -8.381 -7.009 1.00 96.38 92 LYS A CA 1
ATOM 699 C C . LYS A 1 92 ? -0.671 -7.118 -7.650 1.00 96.38 92 LYS A C 1
ATOM 701 O O . LYS A 1 92 ? -1.442 -6.347 -8.207 1.00 96.38 92 LYS A O 1
ATOM 706 N N . THR A 1 93 ? 0.639 -6.948 -7.569 1.00 94.06 93 THR A N 1
ATOM 707 C CA . THR A 1 93 ? 1.339 -5.802 -8.149 1.00 94.06 93 THR A CA 1
ATOM 708 C C . THR A 1 93 ? 1.507 -5.980 -9.663 1.00 94.06 93 THR A C 1
ATOM 710 O O . THR A 1 93 ? 1.462 -7.105 -10.186 1.00 94.06 93 THR A O 1
ATOM 713 N N . ASP A 1 94 ? 1.754 -4.888 -10.372 1.00 89.06 94 ASP A N 1
ATOM 714 C CA . ASP A 1 94 ? 2.129 -4.845 -11.786 1.00 89.06 94 ASP A CA 1
ATOM 715 C C . ASP A 1 94 ? 3.461 -5.580 -12.015 1.00 89.06 94 ASP A C 1
ATOM 717 O O . ASP A 1 94 ? 3.633 -6.309 -13.000 1.00 89.06 94 ASP A O 1
ATOM 721 N N . SER A 1 95 ? 4.359 -5.519 -11.026 1.00 84.31 95 SER A N 1
ATOM 722 C CA . SER A 1 95 ? 5.584 -6.327 -10.925 1.00 84.31 95 SER A CA 1
ATOM 723 C C . SER A 1 95 ? 5.337 -7.826 -10.641 1.00 84.31 95 SER A C 1
ATOM 725 O O . SER A 1 95 ? 6.280 -8.615 -10.601 1.00 84.31 95 SER A O 1
ATOM 727 N N . LYS A 1 96 ? 4.073 -8.264 -10.538 1.00 90.12 96 LYS A N 1
ATOM 728 C CA . LYS A 1 96 ? 3.608 -9.649 -10.295 1.00 90.12 96 LYS A CA 1
ATOM 729 C C . LYS A 1 96 ? 3.932 -10.216 -8.911 1.00 90.12 96 LYS A C 1
ATOM 731 O O . LYS A 1 96 ? 3.742 -11.420 -8.702 1.00 90.12 96 LYS A O 1
ATOM 736 N N . HIS A 1 97 ? 4.353 -9.378 -7.970 1.00 94.25 97 HIS A N 1
ATOM 737 C CA . HIS A 1 97 ? 4.424 -9.749 -6.564 1.00 94.25 97 HIS A CA 1
ATOM 738 C C . HIS A 1 97 ? 3.014 -9.910 -6.002 1.00 94.25 97 HIS A C 1
ATOM 740 O O . HIS A 1 97 ? 2.030 -9.348 -6.497 1.00 94.25 97 HIS A O 1
ATOM 746 N N . ARG A 1 98 ? 2.907 -10.761 -4.987 1.00 96.12 98 ARG A N 1
ATOM 747 C CA . ARG A 1 98 ? 1.649 -11.073 -4.318 1.00 96.12 98 ARG A CA 1
ATOM 748 C C . ARG A 1 98 ? 1.827 -10.731 -2.859 1.00 96.12 98 ARG A C 1
ATOM 750 O O . ARG A 1 98 ? 2.780 -11.207 -2.251 1.00 96.12 98 ARG A O 1
ATOM 757 N N . TYR A 1 99 ? 0.899 -9.959 -2.323 1.00 96.19 99 TYR A N 1
ATOM 758 C CA . TYR A 1 99 ? 0.877 -9.608 -0.913 1.00 96.19 99 TYR A CA 1
ATOM 759 C C . TYR A 1 99 ? -0.524 -9.792 -0.350 1.00 96.19 99 TYR A C 1
ATOM 761 O O . TYR A 1 99 ? -1.502 -9.823 -1.095 1.00 96.19 99 TYR A O 1
ATOM 769 N N . THR A 1 100 ? -0.617 -9.879 0.966 1.00 95.88 100 THR A N 1
ATOM 770 C CA . THR A 1 100 ? -1.855 -9.690 1.708 1.00 95.88 100 THR A CA 1
ATOM 771 C C . THR A 1 100 ? -1.646 -8.518 2.643 1.00 95.88 100 THR A C 1
ATOM 773 O O . THR A 1 100 ? -0.728 -8.539 3.463 1.00 95.88 100 THR A O 1
ATOM 776 N N . ILE A 1 101 ? -2.462 -7.483 2.493 1.00 96.06 101 ILE A N 1
ATOM 777 C CA . ILE A 1 101 ? -2.472 -6.348 3.411 1.00 96.06 101 ILE A CA 1
ATOM 778 C C . ILE A 1 101 ? -3.570 -6.562 4.449 1.00 96.06 101 ILE A C 1
ATOM 780 O O . ILE A 1 101 ? -4.681 -6.961 4.103 1.00 96.06 101 ILE A O 1
ATOM 784 N N . TYR A 1 102 ? -3.252 -6.309 5.711 1.00 95.19 102 TYR A N 1
ATOM 785 C CA . TYR A 1 102 ? -4.162 -6.391 6.848 1.00 95.19 102 TYR A CA 1
ATOM 786 C C . TYR A 1 102 ? -4.379 -4.999 7.425 1.00 95.19 102 TYR A C 1
ATOM 788 O O . TYR A 1 102 ? -3.420 -4.243 7.542 1.00 95.19 102 TYR A O 1
ATOM 796 N N . PHE A 1 103 ? -5.612 -4.692 7.815 1.00 95.06 103 PHE A N 1
ATOM 797 C CA . PHE A 1 103 ? -6.043 -3.434 8.417 1.00 95.06 103 PHE A CA 1
ATOM 798 C C . PHE A 1 103 ? -6.721 -3.717 9.750 1.00 95.06 103 PHE A C 1
ATOM 800 O O . PHE A 1 103 ? -7.735 -4.413 9.786 1.00 95.06 103 PHE A O 1
ATOM 807 N N . GLU A 1 104 ? -6.214 -3.115 10.822 1.00 94.38 104 GLU A N 1
ATOM 808 C CA . GLU A 1 104 ? -6.725 -3.297 12.180 1.00 94.38 104 GLU A CA 1
ATOM 809 C C . GLU A 1 104 ? -7.013 -1.959 12.858 1.00 94.38 104 GLU A C 1
ATOM 811 O O . GLU A 1 104 ? -6.258 -0.996 12.733 1.00 94.38 104 GLU A O 1
ATOM 816 N N . LYS A 1 105 ? -8.102 -1.883 13.631 1.00 94.31 105 LYS A N 1
ATOM 817 C CA . LYS A 1 105 ? -8.458 -0.671 14.398 1.00 94.31 105 LYS A CA 1
ATOM 818 C C . LYS A 1 105 ? -7.549 -0.409 15.596 1.00 94.31 105 LYS A C 1
ATOM 820 O O . LYS A 1 105 ? -7.558 0.684 16.158 1.00 94.31 105 LYS A O 1
ATOM 825 N N . LYS A 1 106 ? -6.817 -1.425 16.038 1.00 91.94 106 LYS A N 1
ATOM 826 C CA . LYS A 1 106 ? -5.879 -1.347 17.153 1.00 91.94 106 LYS A CA 1
ATOM 827 C C . LYS A 1 106 ? -4.594 -2.027 16.736 1.00 91.94 106 LYS A C 1
ATOM 829 O O . LYS A 1 106 ? -4.627 -3.006 16.000 1.00 91.94 106 LYS A O 1
ATOM 834 N N . GLN A 1 107 ? -3.484 -1.534 17.259 1.00 89.00 107 GLN A N 1
ATOM 835 C CA . GLN A 1 107 ? -2.217 -2.218 17.111 1.00 89.00 107 GLN A CA 1
ATOM 836 C C . GLN A 1 107 ? -2.279 -3.551 17.865 1.00 89.00 107 GLN A C 1
ATOM 838 O O . GLN A 1 107 ? -2.313 -3.566 19.096 1.00 89.00 107 GLN A O 1
ATOM 843 N N . GLU A 1 108 ? -2.350 -4.656 17.129 1.00 83.38 108 GLU A N 1
ATOM 844 C CA . GLU A 1 108 ? -2.359 -5.995 17.722 1.00 83.38 108 GLU A CA 1
ATOM 845 C C . GLU A 1 108 ? -0.965 -6.410 18.198 1.00 83.38 108 GLU A C 1
ATOM 847 O O . GLU A 1 108 ? -0.822 -6.955 19.292 1.00 83.38 108 GLU A O 1
ATOM 852 N N . ASP A 1 109 ? 0.064 -6.099 17.406 1.00 85.88 109 ASP A N 1
ATOM 853 C CA . ASP A 1 109 ? 1.464 -6.368 17.718 1.00 85.88 109 ASP A CA 1
ATOM 854 C C . ASP A 1 109 ? 2.415 -5.310 17.106 1.00 85.88 109 ASP A C 1
ATOM 856 O O . ASP A 1 109 ? 1.997 -4.298 16.536 1.00 85.88 109 ASP A O 1
ATOM 860 N N . GLN A 1 110 ? 3.727 -5.509 17.264 1.00 84.94 110 GLN A N 1
ATOM 861 C CA . GLN A 1 110 ? 4.757 -4.570 16.790 1.00 84.94 110 GLN A CA 1
ATOM 862 C C . GLN A 1 110 ? 4.926 -4.544 15.263 1.00 84.94 110 GLN A C 1
ATOM 864 O O . GLN A 1 110 ? 5.556 -3.629 14.743 1.00 84.94 110 GLN A O 1
ATOM 869 N N . ASN A 1 111 ? 4.352 -5.510 14.550 1.00 89.75 111 ASN A N 1
ATOM 870 C CA . ASN A 1 111 ? 4.396 -5.637 13.098 1.00 89.75 111 ASN A CA 1
ATOM 871 C C . ASN A 1 111 ? 3.208 -4.939 12.423 1.00 89.75 111 ASN A C 1
ATOM 873 O O . ASN A 1 111 ? 2.951 -5.178 11.244 1.00 89.75 111 ASN A O 1
ATOM 877 N N . PHE A 1 112 ? 2.493 -4.080 13.148 1.00 93.75 112 PHE A N 1
ATOM 878 C CA . PHE A 1 112 ? 1.440 -3.220 12.627 1.00 93.75 112 PHE A CA 1
ATOM 879 C C . PHE A 1 112 ? 1.863 -1.749 12.702 1.00 93.75 112 PHE A C 1
ATOM 881 O O . PHE A 1 112 ? 2.193 -1.242 13.776 1.00 93.75 112 PHE A O 1
ATOM 888 N N . TYR A 1 113 ? 1.823 -1.062 11.563 1.00 95.19 113 TYR A N 1
ATOM 889 C CA . TYR A 1 113 ? 2.235 0.332 11.407 1.00 95.19 113 TYR A CA 1
ATOM 890 C C . TYR A 1 113 ? 1.008 1.242 11.300 1.00 95.19 113 TYR A C 1
ATOM 892 O O . TYR A 1 113 ? 0.078 0.897 10.575 1.00 95.19 113 TYR A O 1
ATOM 900 N N . PRO A 1 114 ? 0.960 2.384 12.001 1.00 96.31 114 PRO A N 1
ATOM 901 C CA . PRO A 1 114 ? -0.177 3.295 11.911 1.00 96.31 114 PRO A CA 1
ATOM 902 C C . PRO A 1 114 ? -0.236 3.973 10.536 1.00 96.31 114 PRO A C 1
ATOM 904 O O . PRO A 1 114 ? 0.795 4.397 10.017 1.00 96.31 114 PRO A O 1
ATOM 907 N N . LEU A 1 115 ? -1.441 4.121 9.986 1.00 96.44 115 LEU A N 1
ATOM 908 C CA . LEU A 1 115 ? -1.694 5.043 8.875 1.00 96.44 115 LEU A CA 1
ATOM 909 C C . LEU A 1 115 ? -1.746 6.489 9.377 1.00 96.44 115 LEU A C 1
ATOM 911 O O . LEU A 1 115 ? -2.103 6.745 10.531 1.00 96.44 115 LEU A O 1
ATOM 915 N N . SER A 1 116 ? -1.436 7.439 8.495 1.00 96.38 116 SER A N 1
ATOM 916 C CA . SER A 1 116 ? -1.372 8.871 8.824 1.00 96.38 116 SER A CA 1
ATOM 917 C C . SER A 1 116 ? -2.699 9.460 9.305 1.00 96.38 116 SER A C 1
ATOM 919 O O . SER A 1 116 ? -2.707 10.287 10.215 1.00 96.38 116 SER A O 1
ATOM 921 N N . ASN A 1 117 ? -3.830 8.993 8.766 1.00 93.94 117 ASN A N 1
ATOM 922 C CA . ASN A 1 117 ? -5.163 9.423 9.207 1.00 93.94 117 ASN A CA 1
ATOM 923 C C . ASN A 1 117 ? -5.544 8.906 10.608 1.00 93.94 117 ASN A C 1
ATOM 925 O O . ASN A 1 117 ? -6.536 9.355 11.180 1.00 93.94 117 ASN A O 1
ATOM 929 N N . GLY A 1 118 ? -4.771 7.972 11.174 1.00 93.69 118 GLY A N 1
ATOM 930 C CA . GLY A 1 118 ? -5.008 7.388 12.493 1.00 93.69 118 GLY A CA 1
ATOM 931 C C . GLY A 1 118 ? -6.187 6.413 12.562 1.00 93.69 118 GLY A C 1
ATOM 932 O O . GLY A 1 118 ? -6.514 5.941 13.651 1.00 93.69 118 GLY A O 1
ATOM 933 N N . ASP A 1 119 ? -6.821 6.087 11.433 1.00 94.12 119 ASP A N 1
ATOM 934 C CA . ASP A 1 119 ? -8.016 5.240 11.417 1.00 94.12 119 ASP A CA 1
ATOM 935 C C . ASP A 1 119 ? -7.702 3.752 11.548 1.00 94.12 119 ASP A C 1
ATOM 937 O O . ASP A 1 119 ? -8.549 2.995 12.041 1.00 94.12 119 ASP A O 1
ATOM 941 N N . TYR A 1 120 ? -6.523 3.334 11.079 1.00 96.25 120 TYR A N 1
ATOM 942 C CA . TYR A 1 120 ? -6.093 1.941 11.045 1.00 96.25 120 TYR A CA 1
ATOM 943 C C . TYR A 1 120 ? -4.588 1.799 11.260 1.00 96.25 120 TYR A C 1
ATOM 945 O O . TYR A 1 120 ? -3.796 2.697 10.975 1.00 96.25 120 TYR A O 1
ATOM 953 N N . TYR A 1 121 ? -4.213 0.609 11.709 1.00 96.44 121 TYR A N 1
ATOM 954 C CA . TYR A 1 121 ? -2.868 0.077 11.630 1.00 96.44 121 TYR A CA 1
ATOM 955 C C . TYR A 1 121 ? -2.820 -0.983 10.539 1.00 96.44 121 TYR A C 1
ATOM 957 O O . TYR A 1 121 ? -3.783 -1.731 10.365 1.00 96.44 121 TYR A O 1
ATOM 965 N N . ILE A 1 122 ? -1.695 -1.083 9.842 1.00 96.50 122 ILE A N 1
ATOM 966 C CA . ILE A 1 122 ? -1.524 -2.005 8.730 1.00 96.50 122 ILE A CA 1
ATOM 967 C C . ILE A 1 122 ? -0.339 -2.941 8.899 1.00 96.50 122 ILE A C 1
ATOM 969 O O . ILE A 1 122 ? 0.689 -2.595 9.479 1.00 96.50 122 ILE A O 1
ATOM 973 N N . SER A 1 123 ? -0.474 -4.124 8.319 1.00 95.88 123 SER A N 1
ATOM 974 C CA . SER A 1 123 ? 0.625 -5.057 8.108 1.00 95.88 123 SER A CA 1
ATOM 975 C C . SER A 1 123 ? 0.571 -5.573 6.678 1.00 95.88 123 SER A C 1
ATOM 977 O O . SER A 1 123 ? -0.516 -5.701 6.113 1.00 95.88 123 SER A O 1
ATOM 979 N N . LEU A 1 124 ? 1.724 -5.866 6.082 1.00 95.94 124 LEU A N 1
ATOM 980 C CA . LEU A 1 124 ? 1.812 -6.417 4.735 1.00 95.94 124 LEU A CA 1
ATOM 981 C C . LEU A 1 124 ? 2.583 -7.727 4.800 1.00 95.94 124 LEU A C 1
ATOM 983 O O . LEU A 1 124 ? 3.700 -7.763 5.303 1.00 95.94 124 LEU A O 1
ATOM 987 N N . VAL A 1 125 ? 2.015 -8.802 4.276 1.00 94.75 125 VAL A N 1
ATOM 988 C CA . VAL A 1 125 ? 2.668 -10.112 4.261 1.00 94.75 125 VAL A CA 1
ATOM 989 C C . VAL A 1 125 ? 2.823 -10.586 2.830 1.00 94.75 125 VAL A C 1
ATOM 991 O O . VAL A 1 125 ? 1.936 -10.399 2.001 1.00 94.75 125 VAL A O 1
ATOM 994 N N . GLU A 1 126 ? 3.961 -11.198 2.533 1.00 93.38 126 GLU A N 1
ATOM 995 C CA . GLU A 1 126 ? 4.231 -11.821 1.243 1.00 93.38 126 GLU A CA 1
ATOM 996 C C . GLU A 1 126 ? 3.300 -13.022 0.989 1.00 93.38 126 GLU A C 1
ATOM 998 O O . GLU A 1 126 ? 3.096 -13.883 1.847 1.00 93.38 126 GLU A O 1
ATOM 1003 N N . GLY A 1 127 ? 2.760 -13.100 -0.224 1.00 93.00 127 GLY A N 1
ATOM 1004 C CA . GLY A 1 127 ? 1.812 -14.123 -0.650 1.00 93.00 127 GLY A CA 1
ATOM 1005 C C . GLY A 1 127 ? 0.346 -13.756 -0.415 1.00 93.00 127 GLY A C 1
ATOM 1006 O O . GLY A 1 127 ? -0.001 -12.775 0.237 1.00 93.00 127 GLY A O 1
ATOM 1007 N N . HIS A 1 128 ? -0.537 -14.562 -1.002 1.00 91.81 128 HIS A N 1
ATOM 1008 C CA . HIS A 1 128 ? -1.982 -14.486 -0.780 1.00 91.81 128 HIS A CA 1
ATOM 1009 C C . HIS A 1 128 ? -2.347 -15.406 0.382 1.00 91.81 128 HIS A C 1
ATOM 1011 O O . HIS A 1 128 ? -2.061 -16.604 0.327 1.00 91.81 128 HIS A O 1
ATOM 1017 N N . GLN A 1 129 ? -2.916 -14.835 1.440 1.00 84.94 129 GLN A N 1
ATOM 1018 C CA . GLN A 1 129 ? -3.273 -15.532 2.668 1.00 84.94 129 GLN A CA 1
ATOM 1019 C C . GLN A 1 129 ? -4.785 -15.469 2.887 1.00 84.94 129 GLN A C 1
ATOM 1021 O O . GLN A 1 129 ? -5.372 -14.395 2.980 1.00 84.94 129 GLN A O 1
ATOM 1026 N N . LEU A 1 130 ? -5.405 -16.644 3.027 1.00 71.75 130 LEU A N 1
ATOM 1027 C CA . LEU A 1 130 ? -6.841 -16.769 3.299 1.00 71.75 130 LEU A CA 1
ATOM 1028 C C . LEU A 1 130 ? -7.192 -16.505 4.770 1.00 71.75 130 LEU A C 1
ATOM 1030 O O . LEU A 1 130 ? -8.330 -16.169 5.087 1.00 71.75 130 LEU A O 1
ATOM 1034 N N . THR A 1 131 ? -6.229 -16.693 5.671 1.00 72.81 131 THR A N 1
ATOM 1035 C CA . THR A 1 131 ? -6.395 -16.512 7.113 1.00 72.81 131 THR A CA 1
ATOM 1036 C C . THR A 1 131 ? -5.183 -15.794 7.670 1.00 72.81 131 THR A C 1
ATOM 1038 O O . THR A 1 131 ? -4.053 -16.205 7.405 1.00 72.81 131 THR A O 1
ATOM 1041 N N . LYS A 1 132 ? -5.436 -14.772 8.486 1.00 71.38 132 LYS A N 1
ATOM 1042 C CA . LYS A 1 132 ? -4.412 -14.154 9.320 1.00 71.38 132 LYS A CA 1
ATOM 1043 C C . LYS A 1 132 ? -3.916 -15.196 10.323 1.00 71.38 132 LYS A C 1
ATOM 1045 O O . LYS A 1 132 ? -4.728 -15.796 11.025 1.00 71.38 132 LYS A O 1
ATOM 1050 N N . GLU A 1 133 ? -2.613 -15.445 10.357 1.00 72.25 133 GLU A N 1
ATOM 1051 C CA . GLU A 1 133 ? -2.018 -16.216 11.451 1.00 72.25 133 GLU A CA 1
ATOM 1052 C C . GLU A 1 133 ? -2.164 -15.434 12.763 1.00 72.25 133 GLU A C 1
ATOM 1054 O O . GLU A 1 133 ? -2.127 -14.205 12.749 1.00 72.25 133 GLU A O 1
ATOM 1059 N N . ASP A 1 134 ? -2.284 -16.132 13.899 1.00 65.38 134 ASP A N 1
ATOM 1060 C CA . ASP A 1 134 ? -2.460 -15.512 15.228 1.00 65.38 134 ASP A CA 1
ATOM 1061 C C . ASP A 1 134 ? -1.365 -14.481 15.573 1.00 65.38 134 ASP A C 1
ATOM 1063 O O . ASP A 1 134 ? -1.552 -13.628 16.439 1.00 65.38 134 ASP A O 1
ATOM 1067 N N . SER A 1 135 ? -0.219 -14.551 14.893 1.00 63.28 135 SER A N 1
ATOM 1068 C CA . SER A 1 135 ? 0.827 -13.535 14.920 1.00 63.28 135 SER A CA 1
ATOM 1069 C C . SER A 1 135 ? 1.456 -13.396 13.539 1.00 63.28 135 SER A C 1
ATOM 1071 O O . SER A 1 135 ? 1.984 -14.376 13.004 1.00 63.28 135 SER A O 1
ATOM 1073 N N . ILE A 1 136 ? 1.486 -12.182 12.991 1.00 74.56 136 ILE A N 1
ATOM 1074 C CA . ILE A 1 136 ? 2.241 -11.913 11.766 1.00 74.56 136 ILE A CA 1
ATOM 1075 C C . ILE A 1 136 ? 3.712 -11.840 12.154 1.00 74.56 136 ILE A C 1
ATOM 1077 O O . ILE A 1 136 ? 4.168 -10.848 12.707 1.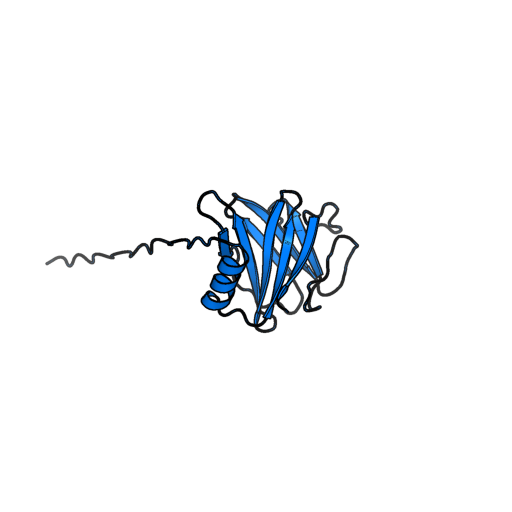00 74.56 136 ILE A O 1
ATOM 1081 N N . THR A 1 137 ? 4.469 -12.906 11.902 1.00 69.81 137 THR A N 1
ATOM 1082 C CA . THR A 1 137 ? 5.885 -12.980 12.309 1.00 69.81 137 THR A CA 1
ATOM 1083 C C . THR A 1 137 ? 6.845 -12.354 11.297 1.00 69.81 137 THR A C 1
ATOM 1085 O O . THR A 1 137 ? 7.980 -12.036 11.651 1.00 69.81 137 THR A O 1
ATOM 1088 N N . LYS A 1 138 ? 6.403 -12.151 10.049 1.00 84.19 138 LYS A N 1
ATOM 1089 C CA . LYS A 1 138 ? 7.197 -11.548 8.973 1.00 84.19 138 LYS A CA 1
ATOM 1090 C C . LYS A 1 138 ? 6.371 -10.483 8.258 1.00 84.19 138 LYS A C 1
ATOM 1092 O O . LYS A 1 138 ? 5.484 -10.813 7.477 1.00 84.19 138 LYS A O 1
ATOM 1097 N N . ASN A 1 139 ? 6.692 -9.221 8.523 1.00 91.75 139 ASN A N 1
ATOM 1098 C CA . ASN A 1 139 ? 6.140 -8.092 7.788 1.00 91.75 139 ASN A CA 1
ATOM 1099 C C . ASN A 1 139 ? 7.056 -7.741 6.601 1.00 91.75 139 ASN A C 1
ATOM 1101 O O . ASN A 1 139 ? 8.281 -7.739 6.726 1.00 91.75 139 ASN A O 1
ATOM 1105 N N . SER A 1 140 ? 6.449 -7.475 5.451 1.00 95.94 140 SER A N 1
ATOM 1106 C CA . SER A 1 140 ? 7.088 -7.030 4.214 1.00 95.94 140 SER A CA 1
ATOM 1107 C C . SER A 1 140 ? 7.194 -5.507 4.116 1.00 95.94 140 SER A C 1
ATOM 1109 O O . SER A 1 140 ? 7.715 -5.022 3.119 1.00 95.94 140 SER A O 1
ATOM 1111 N N . ILE A 1 141 ? 6.723 -4.745 5.107 1.00 96.88 141 ILE A N 1
ATOM 1112 C CA . ILE A 1 141 ? 6.909 -3.291 5.201 1.00 96.88 141 ILE A CA 1
ATOM 1113 C C . ILE A 1 141 ? 8.339 -2.997 5.667 1.00 96.88 141 ILE A C 1
ATOM 1115 O O . ILE A 1 141 ? 8.750 -3.421 6.747 1.00 96.88 141 ILE A O 1
ATOM 1119 N N . LYS A 1 142 ? 9.087 -2.250 4.853 1.00 96.81 142 LYS A N 1
ATOM 1120 C CA . LYS A 1 142 ? 10.412 -1.715 5.188 1.00 96.81 142 LYS A CA 1
ATOM 1121 C C . LYS A 1 142 ? 10.308 -0.300 5.755 1.00 96.81 142 LYS A C 1
ATOM 1123 O O . LYS A 1 142 ? 10.975 -0.001 6.742 1.00 96.81 142 LYS A O 1
ATOM 1128 N N . ASP A 1 143 ? 9.490 0.545 5.132 1.00 97.12 143 ASP A N 1
ATOM 1129 C CA . ASP A 1 143 ? 9.246 1.929 5.544 1.00 97.12 143 ASP A CA 1
ATOM 1130 C C . ASP A 1 143 ? 7.811 2.353 5.207 1.00 97.12 143 ASP A C 1
ATOM 1132 O O . ASP A 1 143 ? 7.183 1.785 4.308 1.00 97.12 143 ASP A O 1
ATOM 1136 N N . ILE A 1 144 ? 7.299 3.345 5.935 1.00 97.31 144 ILE A N 1
ATOM 1137 C CA . ILE A 1 144 ? 6.014 3.988 5.652 1.00 97.31 144 ILE A CA 1
ATOM 1138 C C . ILE A 1 144 ? 6.150 5.502 5.798 1.00 97.31 144 ILE A C 1
ATOM 1140 O O . ILE A 1 144 ? 6.698 5.999 6.785 1.00 97.31 144 ILE A O 1
ATOM 1144 N N . ARG A 1 145 ? 5.614 6.246 4.829 1.00 97.56 145 ARG A N 1
ATOM 1145 C CA . ARG A 1 145 ? 5.606 7.712 4.845 1.00 97.56 145 ARG A CA 1
ATOM 1146 C C . ARG A 1 145 ? 4.279 8.284 4.372 1.00 97.56 145 ARG A C 1
ATOM 1148 O O . ARG A 1 145 ? 3.692 7.810 3.401 1.00 97.56 145 ARG A O 1
ATOM 1155 N N . THR A 1 146 ? 3.870 9.380 4.995 1.00 98.00 146 THR A N 1
ATOM 1156 C CA . THR A 1 146 ? 2.717 10.161 4.550 1.00 98.00 146 THR A CA 1
ATOM 1157 C C . THR A 1 146 ? 3.044 10.897 3.253 1.00 98.00 146 THR A C 1
ATOM 1159 O O . THR A 1 146 ? 4.036 11.625 3.172 1.00 98.00 146 THR A O 1
ATOM 1162 N N . VAL A 1 147 ? 2.192 10.738 2.244 1.00 97.31 147 VAL A N 1
ATOM 1163 C CA . VAL A 1 147 ? 2.239 11.502 0.986 1.00 97.31 147 VAL A CA 1
ATOM 1164 C C . VAL A 1 147 ? 1.228 12.643 1.025 1.00 97.31 147 VAL A C 1
ATOM 1166 O O . VAL A 1 147 ? 1.528 13.755 0.592 1.00 97.31 147 VAL A O 1
ATOM 1169 N N . LYS A 1 148 ? 0.032 12.374 1.558 1.00 95.94 148 LYS A N 1
ATOM 1170 C CA . LYS A 1 148 ? -1.060 13.338 1.694 1.00 95.94 148 LYS A CA 1
ATOM 1171 C C . LYS A 1 148 ? -1.873 13.030 2.953 1.00 95.94 148 LYS A C 1
ATOM 1173 O O . LYS A 1 148 ? -2.192 11.870 3.190 1.00 95.94 148 LYS A O 1
ATOM 1178 N N . GLU A 1 149 ? -2.273 14.075 3.677 1.00 88.38 149 GLU A N 1
ATOM 1179 C CA . GLU A 1 149 ? -3.286 14.025 4.748 1.00 88.38 149 GLU A CA 1
ATOM 1180 C C . GLU A 1 149 ? -4.677 14.441 4.238 1.00 88.38 149 GLU A C 1
ATOM 1182 O O . GLU A 1 149 ? -4.778 15.312 3.331 1.00 88.38 149 GLU A O 1
#